Protein AF-A0A8S2XPX9-F1 (afdb_monomer_lite)

Sequence (130 aa):
RENIFAKNWMYIGRLDRLKKLGDYLSITLAGYPIFIYRSPLTNELVAFHNVCSHRAGPIVPINSNNYGTALYGNQSLLKCQYHAWLFDSRDGALKATPNFSYKFKSDEKKCLSLKKINIEIMLNNLFLLI

Foldseek 3Di:
DCVPQLADKDWQWFLVQAQDAQKKKWAQDPNFTKMWGQHPVPSDIWMFGQAQLPHGAGQDDYDPPDHSDIDIDGDNFRFRPPQRFGAHRPFQFGDDRPPDPDDDDRVRSVVRGTGTWDWDADPRTIITND

Structure (mmCIF, N/CA/C/O backbone):
data_AF-A0A8S2XPX9-F1
#
_entry.id   AF-A0A8S2XPX9-F1
#
loop_
_atom_site.group_PDB
_atom_site.id
_atom_site.type_symbol
_atom_site.label_atom_id
_atom_site.label_alt_id
_atom_site.label_comp_id
_atom_site.label_asym_id
_atom_site.label_entity_id
_atom_site.label_seq_id
_atom_site.pdbx_PDB_ins_code
_atom_site.Cartn_x
_atom_site.Cartn_y
_atom_site.Cartn_z
_atom_site.occupancy
_atom_site.B_iso_or_equiv
_atom_site.auth_seq_id
_atom_site.auth_comp_id
_atom_site.auth_asym_id
_atom_site.auth_atom_id
_atom_site.pdbx_PDB_model_num
ATOM 1 N N . ARG A 1 1 ? -17.452 -14.259 -3.051 1.00 79.38 1 ARG A N 1
ATOM 2 C CA . ARG A 1 1 ? -16.438 -13.188 -2.866 1.00 79.38 1 ARG A CA 1
ATOM 3 C C . ARG A 1 1 ? -16.980 -11.851 -3.358 1.00 79.38 1 AR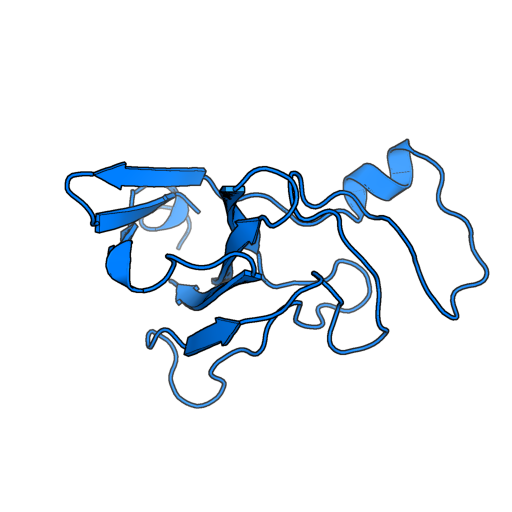G A C 1
ATOM 5 O O . ARG A 1 1 ? -17.091 -10.944 -2.548 1.00 79.38 1 ARG A O 1
ATOM 12 N N . GLU A 1 2 ? -17.447 -11.780 -4.602 1.00 84.94 2 GLU A N 1
ATOM 13 C CA . GLU A 1 2 ? -17.974 -10.553 -5.229 1.00 84.94 2 GLU A CA 1
ATOM 14 C C . GLU A 1 2 ? -19.261 -9.995 -4.596 1.00 84.94 2 GLU A C 1
ATOM 16 O O . GLU A 1 2 ? -19.418 -8.789 -4.472 1.00 84.94 2 GLU A O 1
ATOM 21 N N . ASN A 1 3 ? -20.184 -10.853 -4.152 1.00 89.38 3 ASN A N 1
ATOM 22 C CA . ASN A 1 3 ? -21.484 -10.383 -3.649 1.00 89.38 3 ASN A CA 1
ATOM 23 C C . ASN A 1 3 ? -21.497 -9.943 -2.181 1.00 89.38 3 ASN A C 1
ATOM 25 O O . ASN A 1 3 ? -22.458 -9.313 -1.759 1.00 89.38 3 ASN A O 1
ATOM 29 N N . ILE A 1 4 ? -20.458 -10.277 -1.413 1.00 87.75 4 ILE A N 1
ATOM 30 C CA . ILE A 1 4 ? -20.378 -9.965 0.021 1.00 87.75 4 ILE A CA 1
ATOM 31 C C . ILE A 1 4 ? -19.139 -9.105 0.259 1.00 87.75 4 ILE A C 1
ATOM 33 O O . ILE A 1 4 ? -19.253 -7.909 0.486 1.00 87.75 4 ILE A O 1
ATOM 37 N N . PHE A 1 5 ? -17.941 -9.672 0.134 1.00 87.44 5 PHE A N 1
ATOM 38 C CA . PHE A 1 5 ? -16.714 -8.976 0.530 1.00 87.44 5 PHE A CA 1
ATOM 39 C C . PHE A 1 5 ? -16.374 -7.765 -0.351 1.00 87.44 5 PHE A C 1
ATOM 41 O O . PHE A 1 5 ? -15.974 -6.743 0.184 1.00 87.44 5 PHE A O 1
ATOM 48 N N . ALA A 1 6 ? -16.605 -7.834 -1.666 1.00 86.00 6 ALA A N 1
ATOM 49 C CA . ALA A 1 6 ? -16.315 -6.718 -2.583 1.00 86.00 6 ALA A CA 1
ATOM 50 C C . ALA A 1 6 ? -17.339 -5.563 -2.539 1.00 86.00 6 ALA A C 1
ATOM 52 O O . ALA A 1 6 ? -17.279 -4.622 -3.323 1.00 86.00 6 ALA A O 1
ATOM 53 N N . LYS A 1 7 ? -18.345 -5.656 -1.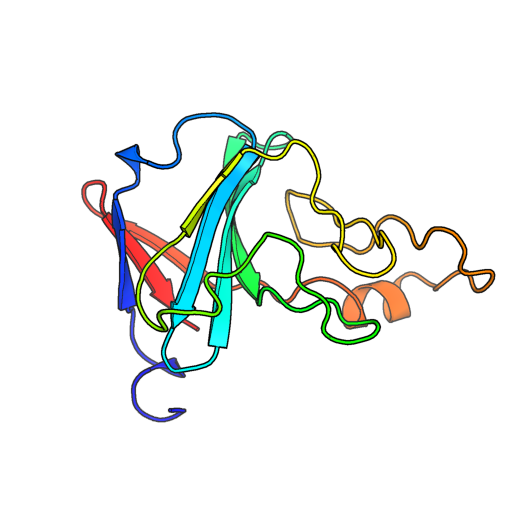661 1.00 88.81 7 LYS A N 1
ATOM 54 C CA . LYS A 1 7 ? -19.427 -4.664 -1.536 1.00 88.81 7 LYS A CA 1
ATOM 55 C C . LYS A 1 7 ? -19.598 -4.146 -0.111 1.00 88.81 7 LYS A C 1
ATOM 57 O O . LYS A 1 7 ? -20.506 -3.362 0.137 1.00 88.81 7 LYS A O 1
ATOM 62 N N . ASN A 1 8 ? -18.767 -4.598 0.826 1.00 93.44 8 ASN A N 1
ATOM 63 C CA . ASN A 1 8 ? -18.898 -4.267 2.238 1.00 93.44 8 ASN A CA 1
ATOM 64 C C . ASN A 1 8 ? -17.561 -3.809 2.813 1.00 93.44 8 ASN A C 1
ATOM 66 O O . ASN A 1 8 ? -16.507 -4.350 2.483 1.00 93.44 8 ASN A O 1
ATOM 70 N N . TRP A 1 9 ? -17.633 -2.846 3.728 1.00 95.38 9 TRP A N 1
ATOM 71 C CA . TRP A 1 9 ? -16.495 -2.442 4.538 1.00 95.38 9 TRP A CA 1
ATOM 72 C C . TRP A 1 9 ? -16.102 -3.566 5.491 1.00 95.38 9 TRP A C 1
ATOM 74 O O . TRP A 1 9 ? -16.910 -4.054 6.280 1.00 95.38 9 TRP A O 1
ATOM 84 N N . MET A 1 10 ? -14.841 -3.971 5.430 1.00 93.69 10 MET A N 1
ATOM 85 C CA . MET A 1 10 ? -14.283 -5.013 6.279 1.00 93.69 10 MET A CA 1
ATOM 86 C C . MET A 1 10 ? -13.306 -4.409 7.268 1.00 93.69 10 MET A C 1
A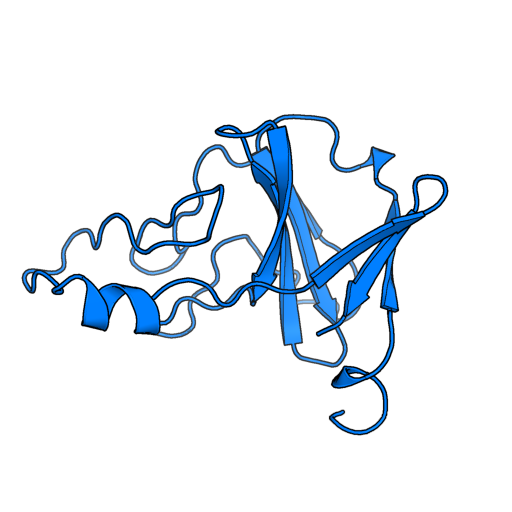TOM 88 O O . MET A 1 10 ? -12.382 -3.696 6.879 1.00 93.69 10 MET A O 1
ATOM 92 N N . TYR A 1 11 ? -13.487 -4.730 8.544 1.00 93.38 11 TYR A N 1
ATOM 93 C CA . TYR A 1 11 ? -12.532 -4.380 9.584 1.00 93.38 11 TYR A CA 1
ATOM 94 C C . TYR A 1 11 ? -11.206 -5.112 9.366 1.00 93.38 11 TYR A C 1
ATOM 96 O O . TYR A 1 11 ? -11.198 -6.325 9.151 1.00 93.38 11 TYR A O 1
ATOM 104 N N . ILE A 1 12 ? -10.088 -4.388 9.456 1.00 92.69 12 ILE A N 1
ATOM 105 C CA . ILE A 1 12 ? -8.752 -4.970 9.241 1.00 92.69 12 ILE A CA 1
ATOM 106 C C . ILE A 1 12 ? -7.795 -4.791 10.417 1.00 92.69 12 ILE A C 1
ATOM 108 O O . ILE A 1 12 ? -6.744 -5.430 10.450 1.00 92.69 12 ILE A O 1
ATOM 112 N N . GLY A 1 13 ? -8.113 -3.916 11.373 1.00 91.56 13 GLY A N 1
ATOM 113 C CA . GLY A 1 13 ? -7.238 -3.651 12.510 1.00 91.56 13 GLY A CA 1
ATOM 114 C C . GLY A 1 13 ? -7.309 -2.221 13.030 1.00 91.56 13 GLY A C 1
ATOM 115 O O . GLY A 1 13 ? -8.229 -1.459 12.736 1.00 91.56 13 GLY A O 1
ATOM 116 N N . ARG A 1 14 ? -6.310 -1.858 13.838 1.00 94.00 14 ARG A N 1
ATOM 117 C CA . ARG A 1 14 ? -6.238 -0.564 14.528 1.00 94.00 14 ARG A CA 1
ATOM 118 C C . ARG A 1 14 ? -5.206 0.356 13.895 1.00 94.00 14 ARG A C 1
ATOM 120 O O . ARG A 1 14 ? -4.074 -0.059 13.643 1.00 94.00 14 ARG A O 1
ATOM 127 N N . LEU A 1 15 ? -5.569 1.628 13.762 1.00 95.62 15 LEU A N 1
ATOM 128 C CA . LEU A 1 15 ? -4.689 2.690 13.271 1.00 95.62 15 LEU A CA 1
ATOM 129 C C . LEU A 1 15 ? -3.433 2.851 14.145 1.00 95.62 15 LEU A C 1
ATOM 131 O O . LEU A 1 15 ? -2.365 3.164 13.626 1.00 95.62 15 LEU A O 1
ATOM 135 N N . ASP A 1 16 ? -3.517 2.548 15.444 1.00 95.12 16 ASP A N 1
ATOM 136 C CA . ASP A 1 16 ? -2.388 2.645 16.379 1.00 95.12 16 ASP A CA 1
ATOM 137 C C . ASP A 1 16 ? -1.134 1.850 15.982 1.00 95.12 16 ASP A C 1
ATOM 139 O O . ASP A 1 16 ? -0.044 2.124 16.487 1.00 95.12 16 ASP A O 1
ATOM 143 N N . ARG A 1 17 ? -1.280 0.846 15.115 1.00 94.12 17 ARG A N 1
ATOM 144 C CA . ARG A 1 17 ? -0.172 0.017 14.632 1.00 94.12 17 ARG A CA 1
ATOM 145 C C . ARG A 1 17 ? 0.546 0.618 13.414 1.00 94.12 17 ARG A C 1
ATOM 147 O O . ARG A 1 17 ? 1.558 0.062 13.011 1.00 94.12 17 ARG A O 1
ATOM 154 N N . LEU A 1 18 ? 0.035 1.713 12.840 1.00 96.75 18 LEU A N 1
ATOM 155 C CA . LEU A 1 18 ? 0.532 2.361 11.617 1.00 96.75 18 LEU A CA 1
ATOM 156 C C . LEU A 1 18 ? 0.827 3.851 11.858 1.00 96.75 18 LEU A C 1
ATOM 158 O O . LEU A 1 18 ? 0.279 4.721 11.175 1.00 96.75 18 LEU A O 1
ATOM 162 N N . LYS A 1 19 ? 1.639 4.157 12.877 1.00 96.25 19 LYS A N 1
ATOM 163 C CA . LYS A 1 19 ? 1.904 5.541 13.321 1.00 96.25 19 LYS A CA 1
ATOM 164 C C . LYS A 1 19 ? 3.089 6.176 12.606 1.00 96.25 19 LYS A C 1
ATOM 166 O O . LYS A 1 19 ? 3.077 7.381 12.370 1.00 96.25 19 LYS A O 1
ATOM 171 N N . LYS A 1 20 ? 4.122 5.398 12.294 1.00 98.12 20 LYS A N 1
ATOM 172 C CA . LYS A 1 20 ? 5.369 5.907 11.723 1.00 98.12 20 LYS A CA 1
ATOM 173 C C . LYS A 1 20 ? 5.291 5.911 10.203 1.00 98.12 20 LYS A C 1
ATOM 175 O O . LYS A 1 20 ? 4.589 5.106 9.591 1.00 98.12 20 LYS A O 1
ATOM 180 N N . LEU A 1 21 ? 6.043 6.819 9.587 1.00 98.38 21 LEU A N 1
ATOM 181 C CA . LEU A 1 21 ? 6.233 6.811 8.141 1.00 98.38 21 LEU A CA 1
ATOM 182 C C . LEU A 1 21 ? 6.837 5.47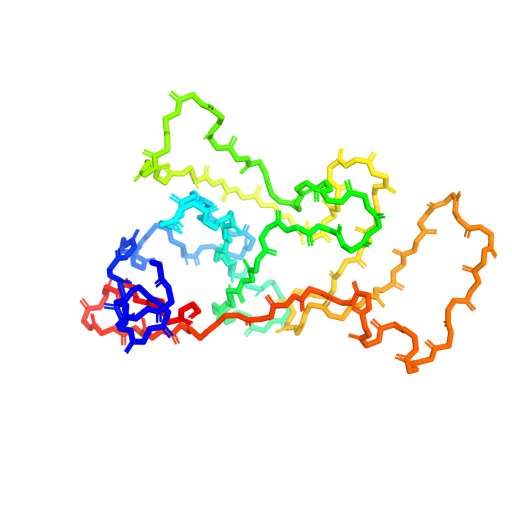1 7.716 1.00 98.38 21 LEU A C 1
ATOM 184 O O . LEU A 1 21 ? 7.777 4.975 8.340 1.00 98.38 21 LEU A O 1
ATOM 188 N N . GLY A 1 22 ? 6.275 4.885 6.667 1.00 98.12 22 GLY A N 1
ATOM 189 C CA . GLY A 1 22 ? 6.689 3.586 6.161 1.00 98.12 22 GLY A CA 1
ATOM 190 C C . GLY A 1 22 ? 6.079 2.384 6.877 1.00 98.12 22 GLY A C 1
ATOM 191 O O . GLY A 1 22 ? 6.293 1.262 6.413 1.00 98.12 22 GLY A O 1
ATOM 192 N N . ASP A 1 23 ? 5.322 2.579 7.965 1.00 98.38 23 ASP A N 1
ATOM 193 C CA . ASP A 1 23 ? 4.609 1.473 8.603 1.00 98.38 23 ASP A CA 1
ATOM 194 C C . ASP A 1 23 ? 3.612 0.869 7.613 1.00 98.38 23 ASP A C 1
ATOM 196 O O . ASP A 1 23 ? 2.909 1.585 6.889 1.00 98.38 23 ASP A O 1
ATOM 200 N N . TYR A 1 24 ? 3.539 -0.458 7.605 1.00 98.00 24 TYR A N 1
ATOM 201 C CA . TYR A 1 24 ? 2.582 -1.193 6.800 1.00 98.00 24 TYR A CA 1
ATOM 202 C C . TYR A 1 24 ? 1.913 -2.321 7.572 1.00 98.00 24 TYR A C 1
ATOM 204 O O . TYR A 1 24 ? 2.482 -2.913 8.490 1.00 98.00 24 TYR A O 1
ATOM 212 N N . LEU A 1 25 ? 0.698 -2.630 7.131 1.00 96.31 25 LEU A N 1
ATOM 213 C CA . LEU A 1 25 ? -0.048 -3.831 7.474 1.00 96.31 25 LEU A CA 1
ATOM 214 C C . LEU A 1 25 ? -0.298 -4.585 6.175 1.00 96.31 25 LEU A C 1
ATOM 216 O O . LEU A 1 25 ? -0.845 -4.001 5.244 1.00 96.31 25 LEU A O 1
ATOM 220 N N . SER A 1 26 ? 0.064 -5.861 6.100 1.00 96.00 26 SER A N 1
ATOM 221 C CA . SER A 1 26 ? -0.288 -6.741 4.986 1.00 96.00 26 SER A CA 1
ATOM 222 C C . SER A 1 26 ? -1.184 -7.881 5.454 1.00 96.00 26 SER A C 1
ATOM 224 O O . SER A 1 26 ? -1.012 -8.439 6.537 1.00 96.00 26 SER A O 1
ATOM 226 N N . ILE A 1 27 ? -2.186 -8.216 4.649 1.00 94.50 27 ILE A N 1
ATOM 227 C CA . ILE A 1 27 ? -3.159 -9.257 4.972 1.00 94.50 27 ILE A CA 1
ATOM 228 C C . ILE A 1 27 ? -3.711 -9.863 3.686 1.00 94.50 27 ILE A C 1
ATOM 230 O O . ILE A 1 27 ? -3.841 -9.192 2.665 1.00 94.50 27 ILE A O 1
ATOM 234 N N . THR A 1 28 ? -4.056 -11.146 3.737 1.00 92.94 28 THR A N 1
ATOM 235 C CA . THR A 1 28 ? -4.905 -11.752 2.711 1.00 92.94 28 THR A CA 1
ATOM 236 C C . THR A 1 28 ? -6.341 -11.737 3.208 1.00 92.94 28 THR A C 1
ATOM 238 O O . THR A 1 28 ? -6.688 -12.495 4.113 1.00 92.94 28 THR A O 1
ATOM 241 N N . LEU A 1 29 ? -7.166 -10.868 2.630 1.00 90.06 29 LEU A N 1
ATOM 242 C CA . LEU A 1 29 ? -8.548 -10.641 3.042 1.00 90.06 29 LEU A CA 1
ATOM 243 C C . LEU A 1 29 ? -9.494 -11.182 1.979 1.00 90.06 29 LEU A C 1
ATOM 245 O O . LEU A 1 29 ? -9.396 -10.801 0.815 1.00 90.06 29 LEU A O 1
ATOM 249 N N . ALA A 1 30 ? -10.371 -12.115 2.361 1.00 89.44 30 ALA A N 1
ATOM 250 C CA . ALA A 1 30 ? -11.231 -12.834 1.421 1.00 89.44 30 ALA A CA 1
ATOM 251 C C . ALA A 1 30 ? -10.443 -13.334 0.191 1.00 89.44 30 ALA A C 1
ATOM 253 O O . ALA A 1 30 ? -10.907 -13.198 -0.938 1.00 89.44 30 ALA A O 1
ATOM 254 N N . GLY A 1 31 ? -9.220 -13.838 0.417 1.00 89.62 31 GLY A N 1
ATOM 255 C CA . GLY A 1 31 ? -8.264 -14.330 -0.582 1.00 89.62 31 GLY A CA 1
ATOM 256 C C . GLY A 1 31 ? -7.625 -13.274 -1.505 1.00 89.62 31 GLY A C 1
ATOM 257 O O . GLY A 1 31 ? -6.998 -13.658 -2.491 1.00 89.62 31 GLY A O 1
ATOM 258 N N . TYR A 1 32 ? -7.819 -11.977 -1.257 1.00 91.69 32 TYR A N 1
ATOM 259 C CA . TYR A 1 32 ? -7.108 -10.900 -1.948 1.00 91.69 32 TYR A CA 1
ATOM 260 C C . TYR A 1 32 ? -5.912 -10.465 -1.094 1.00 91.69 32 TYR A C 1
ATOM 262 O O . TYR A 1 32 ? -6.113 -10.079 0.060 1.00 91.69 32 TYR A O 1
ATOM 270 N N . PRO A 1 33 ? -4.672 -10.522 -1.609 1.00 94.62 33 PRO A N 1
ATOM 271 C CA . PRO A 1 33 ? -3.517 -9.998 -0.897 1.00 94.62 33 PRO A CA 1
ATOM 272 C C . PRO A 1 33 ? -3.540 -8.469 -0.970 1.00 94.62 33 PRO A C 1
ATOM 274 O O . PRO A 1 33 ? -3.599 -7.882 -2.052 1.00 94.62 33 PRO A O 1
ATOM 277 N N . ILE A 1 34 ? -3.520 -7.823 0.188 1.00 95.75 34 ILE A N 1
ATOM 278 C CA . ILE A 1 34 ? -3.694 -6.379 0.351 1.00 95.75 34 ILE A CA 1
ATOM 279 C C . ILE A 1 34 ? -2.640 -5.867 1.320 1.00 95.75 34 ILE A C 1
ATOM 281 O O . ILE A 1 34 ? -2.202 -6.588 2.221 1.00 95.75 34 ILE A O 1
ATOM 285 N N . PHE A 1 35 ? -2.240 -4.612 1.150 1.00 97.44 35 PHE A N 1
ATOM 286 C CA . PHE A 1 35 ? -1.523 -3.899 2.189 1.00 97.44 35 PHE A CA 1
ATOM 287 C C . PHE A 1 35 ? -2.028 -2.473 2.367 1.00 97.44 35 PHE A C 1
ATOM 289 O O . PHE A 1 35 ? -2.519 -1.848 1.429 1.00 97.44 35 PHE A O 1
ATOM 296 N N . ILE A 1 36 ? -1.868 -1.975 3.587 1.00 97.88 36 ILE A N 1
ATOM 297 C CA . ILE A 1 36 ? -2.037 -0.579 3.971 1.00 97.88 36 ILE A CA 1
ATOM 298 C C . ILE A 1 36 ? -0.659 -0.036 4.308 1.00 97.88 36 ILE A C 1
ATOM 300 O O . ILE A 1 36 ? 0.143 -0.739 4.920 1.00 97.88 36 ILE A O 1
ATOM 304 N N . TYR A 1 37 ? -0.387 1.201 3.921 1.00 98.44 37 TYR A N 1
ATOM 305 C CA . TYR A 1 37 ? 0.912 1.839 4.057 1.00 98.44 37 TYR A CA 1
ATOM 306 C C . TYR A 1 37 ? 0.762 3.287 4.510 1.00 98.44 37 TYR A C 1
ATOM 308 O O . TYR A 1 37 ? -0.059 4.020 3.957 1.00 98.44 37 TYR A O 1
ATOM 316 N N . ARG A 1 38 ? 1.568 3.719 5.486 1.00 98.25 38 ARG A N 1
ATOM 317 C CA . ARG A 1 38 ? 1.691 5.134 5.857 1.00 98.25 38 ARG A CA 1
ATOM 318 C C . ARG A 1 38 ? 2.747 5.797 4.984 1.00 98.25 38 ARG A C 1
ATOM 320 O O . ARG A 1 38 ? 3.944 5.651 5.225 1.00 98.25 38 ARG A O 1
ATOM 327 N N . SER A 1 39 ? 2.291 6.517 3.967 1.00 98.00 39 SER A N 1
ATOM 328 C CA . SER A 1 39 ? 3.142 7.138 2.954 1.00 98.00 39 SER A CA 1
ATOM 329 C C . SER A 1 39 ? 4.147 8.118 3.570 1.00 98.00 39 SER A C 1
ATOM 331 O O . SER A 1 39 ? 3.727 9.100 4.178 1.00 98.00 39 SER A O 1
ATOM 333 N N . PRO A 1 40 ? 5.466 7.942 3.361 1.00 97.50 40 PRO A N 1
ATOM 334 C CA . PRO A 1 40 ? 6.454 8.956 3.719 1.00 97.50 40 PRO A CA 1
ATOM 335 C C . PRO A 1 40 ? 6.318 10.261 2.925 1.00 97.50 40 PRO A C 1
ATOM 337 O O . PRO A 1 40 ? 6.801 11.288 3.384 1.00 97.50 40 PRO A O 1
ATOM 340 N N . LEU A 1 41 ? 5.680 10.233 1.746 1.00 97.12 41 LEU A N 1
ATOM 341 C CA . LEU A 1 41 ? 5.540 11.411 0.882 1.00 97.12 41 LEU A CA 1
ATOM 342 C C . LEU A 1 41 ? 4.389 12.327 1.303 1.00 97.12 41 LEU A C 1
ATOM 344 O O . LEU A 1 41 ? 4.465 13.530 1.077 1.00 97.12 41 LEU A O 1
ATOM 348 N N . THR A 1 42 ? 3.322 11.768 1.879 1.00 97.12 42 THR A N 1
ATOM 349 C CA . THR A 1 42 ? 2.118 12.537 2.248 1.00 97.12 42 THR A CA 1
ATOM 350 C C . THR A 1 42 ? 1.726 12.415 3.714 1.00 97.12 42 THR A C 1
ATOM 352 O O . THR A 1 42 ? 0.874 13.164 4.175 1.00 97.12 42 THR A O 1
ATOM 355 N N . ASN A 1 43 ? 2.330 11.490 4.465 1.00 96.81 43 ASN A N 1
ATOM 356 C CA . ASN A 1 43 ? 1.889 11.095 5.804 1.00 96.81 43 ASN A CA 1
ATOM 357 C C . ASN A 1 43 ? 0.410 10.645 5.847 1.00 96.81 43 ASN A C 1
ATOM 359 O O . ASN A 1 43 ? -0.262 10.743 6.874 1.00 96.81 43 ASN A O 1
ATOM 363 N N . GLU A 1 44 ? -0.111 10.126 4.737 1.00 96.56 44 GLU A N 1
ATOM 364 C CA . GLU A 1 44 ? -1.460 9.563 4.647 1.00 96.56 44 GLU A CA 1
ATOM 365 C C . GLU A 1 44 ? -1.413 8.034 4.649 1.00 96.56 44 GLU A C 1
ATOM 367 O O . GLU A 1 44 ? -0.405 7.429 4.266 1.00 96.56 44 GLU A O 1
ATOM 372 N N . LEU A 1 45 ? -2.513 7.399 5.065 1.00 97.62 45 LEU A N 1
ATOM 373 C CA . LEU A 1 45 ? -2.697 5.968 4.846 1.00 97.62 45 LEU A CA 1
ATOM 374 C C . LEU A 1 45 ? -3.259 5.720 3.454 1.00 97.62 45 LEU A C 1
ATOM 376 O O . LEU A 1 45 ? -4.257 6.311 3.051 1.00 97.62 45 LEU A O 1
ATOM 380 N N . VAL A 1 46 ? -2.634 4.788 2.752 1.00 97.94 46 VAL A N 1
ATOM 381 C CA . VAL A 1 46 ? -3.067 4.309 1.442 1.00 97.94 46 VAL A CA 1
ATOM 382 C C . VAL A 1 46 ? -3.164 2.793 1.474 1.00 97.94 46 VAL A C 1
ATOM 384 O O . VAL A 1 46 ? -2.393 2.140 2.175 1.00 97.94 46 VAL A O 1
ATOM 387 N N . ALA A 1 47 ? -4.108 2.230 0.727 1.00 98.06 47 ALA A N 1
ATOM 388 C CA . ALA A 1 47 ? -4.287 0.791 0.616 1.00 98.06 47 ALA A CA 1
ATOM 389 C C . ALA A 1 47 ? -4.190 0.353 -0.847 1.00 98.06 47 ALA A C 1
ATOM 391 O O . ALA A 1 47 ? -4.696 1.038 -1.738 1.00 98.06 47 ALA A O 1
ATOM 392 N N . PHE A 1 48 ? -3.556 -0.791 -1.093 1.00 98.31 48 PHE A N 1
ATOM 393 C CA . PHE A 1 48 ? -3.401 -1.359 -2.430 1.00 98.31 48 PHE A CA 1
ATOM 394 C C . PHE A 1 48 ? -3.502 -2.881 -2.406 1.00 98.31 48 PHE A C 1
ATOM 396 O O . PHE A 1 48 ? -3.162 -3.527 -1.411 1.00 98.31 48 PHE A O 1
ATOM 403 N N . HIS A 1 49 ? -3.858 -3.471 -3.546 1.00 97.31 49 HIS A N 1
ATOM 404 C CA . HIS A 1 49 ? -3.559 -4.880 -3.778 1.00 97.31 49 HIS A CA 1
ATOM 405 C C . HIS A 1 49 ? -2.043 -5.104 -3.709 1.00 97.31 49 HIS A C 1
ATOM 407 O O . HIS A 1 49 ? -1.261 -4.401 -4.355 1.00 97.31 49 HIS A O 1
ATOM 413 N N . ASN A 1 50 ? -1.615 -6.108 -2.947 1.00 97.44 50 ASN A N 1
ATOM 414 C CA . ASN A 1 50 ? -0.209 -6.456 -2.763 1.00 97.44 50 ASN A CA 1
ATOM 415 C C . ASN A 1 50 ? 0.306 -7.336 -3.915 1.00 97.44 50 ASN A C 1
ATOM 417 O O . ASN A 1 50 ? 0.808 -8.438 -3.700 1.00 97.44 50 ASN A O 1
ATOM 421 N N . VAL A 1 51 ? 0.108 -6.866 -5.148 1.00 97.56 51 VAL A N 1
ATOM 422 C CA . VAL A 1 51 ? 0.383 -7.608 -6.383 1.00 97.56 51 VAL A CA 1
ATOM 423 C C . VAL A 1 51 ? 1.051 -6.672 -7.381 1.00 97.56 51 VAL A C 1
ATOM 425 O O . VAL A 1 51 ? 0.444 -5.724 -7.872 1.00 97.56 51 VAL A O 1
ATOM 428 N N . CYS A 1 52 ? 2.311 -6.944 -7.702 1.00 97.75 52 CYS A N 1
ATOM 429 C CA . CYS A 1 52 ? 3.009 -6.247 -8.773 1.00 97.75 52 CYS A CA 1
ATOM 430 C C . CYS A 1 52 ? 2.479 -6.697 -10.140 1.00 97.75 52 CYS A C 1
ATOM 432 O O . CYS A 1 52 ? 2.514 -7.887 -10.456 1.00 97.75 52 CYS A O 1
ATOM 434 N N . SER A 1 53 ? 2.093 -5.744 -10.989 1.00 95.31 53 SER A N 1
ATOM 435 C CA . SER A 1 53 ? 1.581 -6.009 -12.343 1.00 95.31 53 SER A CA 1
ATOM 436 C C . SER A 1 53 ? 2.585 -6.695 -13.280 1.00 95.31 53 SER A C 1
ATOM 438 O O . SER A 1 53 ? 2.192 -7.166 -14.339 1.00 95.31 53 SER A O 1
ATOM 440 N N . HIS A 1 54 ? 3.872 -6.768 -12.917 1.00 94.69 54 HIS A N 1
ATOM 441 C CA . HIS A 1 54 ? 4.877 -7.472 -13.715 1.00 94.69 54 HIS A CA 1
ATOM 442 C C . HIS A 1 54 ? 4.666 -8.995 -13.694 1.00 94.69 54 HIS A C 1
ATOM 444 O O . HIS A 1 54 ? 4.444 -9.602 -14.735 1.00 94.69 54 HIS A O 1
ATOM 450 N N . ARG A 1 55 ? 4.775 -9.624 -12.516 1.00 95.62 55 ARG A N 1
ATOM 451 C CA . ARG A 1 55 ? 4.670 -11.090 -12.337 1.00 95.62 55 ARG A CA 1
ATOM 452 C C . ARG A 1 55 ? 4.075 -11.464 -10.980 1.00 95.62 55 ARG A C 1
ATOM 454 O O . ARG A 1 55 ? 4.566 -12.365 -10.311 1.00 95.62 55 ARG A O 1
ATOM 461 N N . ALA A 1 56 ? 3.086 -10.694 -10.534 1.00 96.12 56 ALA A N 1
ATOM 462 C CA . ALA A 1 56 ? 2.352 -10.895 -9.284 1.00 96.12 56 ALA A CA 1
ATOM 463 C C . ALA A 1 56 ? 3.208 -10.970 -8.001 1.00 96.12 56 ALA A C 1
ATOM 465 O O . ALA A 1 56 ? 2.739 -11.433 -6.966 1.00 96.12 56 ALA A O 1
ATOM 466 N N . GLY A 1 57 ? 4.454 -10.486 -8.042 1.00 96.44 57 GLY A N 1
ATOM 467 C CA . GLY A 1 57 ? 5.319 -10.444 -6.866 1.00 96.44 57 GLY A CA 1
ATOM 468 C C . GLY A 1 57 ? 4.789 -9.464 -5.809 1.00 96.44 57 GLY A C 1
ATOM 469 O O . GLY A 1 57 ? 4.270 -8.406 -6.181 1.00 96.44 57 GLY A O 1
ATOM 470 N N . PRO A 1 58 ? 4.945 -9.760 -4.510 1.00 97.31 58 PRO A N 1
ATOM 471 C CA . PRO A 1 58 ? 4.477 -8.874 -3.452 1.00 97.31 58 PRO A CA 1
ATOM 472 C C . PRO A 1 58 ? 5.303 -7.581 -3.390 1.00 97.31 58 PRO A C 1
ATOM 474 O O . PRO A 1 58 ? 6.477 -7.554 -3.762 1.00 97.31 58 PRO A O 1
ATOM 477 N N . ILE A 1 59 ? 4.686 -6.499 -2.922 1.00 98.38 59 ILE A N 1
ATOM 478 C CA . ILE A 1 59 ? 5.321 -5.199 -2.656 1.00 98.38 59 ILE A CA 1
ATOM 479 C C . ILE A 1 59 ? 5.821 -5.140 -1.211 1.00 98.38 59 ILE A C 1
ATOM 481 O O . ILE A 1 59 ? 6.955 -4.741 -0.958 1.00 98.38 59 ILE A O 1
ATOM 485 N N . VAL A 1 60 ? 4.996 -5.593 -0.269 1.00 97.75 60 VAL A N 1
ATOM 486 C CA . VAL A 1 60 ? 5.382 -5.852 1.127 1.00 97.75 60 VAL A CA 1
ATOM 487 C C . VAL A 1 60 ? 5.329 -7.355 1.411 1.00 97.75 60 VAL A C 1
ATOM 489 O O . VAL A 1 60 ? 4.502 -8.039 0.803 1.00 97.75 60 VAL A O 1
ATOM 492 N N . PRO A 1 61 ? 6.143 -7.888 2.338 1.00 95.38 61 PRO A N 1
ATOM 493 C CA . PRO A 1 61 ? 6.016 -9.263 2.821 1.00 95.38 61 PRO A CA 1
ATOM 494 C C . PRO A 1 61 ? 4.569 -9.651 3.160 1.00 95.38 61 PRO A C 1
ATOM 496 O O . PRO A 1 61 ? 3.816 -8.850 3.714 1.00 95.38 61 PRO A O 1
ATOM 499 N N . ILE A 1 62 ? 4.180 -10.883 2.825 1.00 88.81 62 ILE A N 1
ATOM 500 C CA . ILE A 1 62 ? 2.862 -11.466 3.125 1.00 88.81 62 ILE A CA 1
ATOM 501 C C . ILE A 1 62 ? 3.061 -12.584 4.146 1.00 88.81 62 ILE A C 1
ATOM 503 O O . ILE A 1 62 ? 4.040 -13.324 4.068 1.00 88.81 62 ILE A O 1
ATOM 507 N N . ASN A 1 63 ? 2.116 -12.745 5.073 1.00 85.38 63 ASN A N 1
ATOM 508 C CA . ASN A 1 63 ? 2.055 -13.942 5.904 1.00 85.38 63 ASN A CA 1
ATOM 509 C C . ASN A 1 63 ? 1.568 -15.140 5.069 1.00 85.38 63 ASN A C 1
ATOM 511 O O . ASN A 1 63 ? 0.367 -15.304 4.857 1.00 85.38 63 ASN A O 1
ATOM 515 N N . SER A 1 64 ? 2.497 -15.960 4.574 1.00 75.56 64 SER A N 1
ATOM 516 C CA . SER A 1 64 ? 2.188 -17.149 3.766 1.00 75.56 64 SER A CA 1
ATOM 517 C C . SER A 1 64 ? 1.627 -18.318 4.577 1.00 75.56 64 SER A C 1
ATOM 519 O O . SER A 1 64 ? 1.067 -19.240 3.995 1.00 75.56 64 SER A O 1
ATOM 521 N N . ASN A 1 65 ? 1.776 -18.293 5.904 1.00 76.94 65 ASN A N 1
ATOM 522 C CA . ASN A 1 65 ? 1.480 -19.438 6.768 1.00 76.94 65 ASN A CA 1
ATOM 523 C C . ASN A 1 65 ? 0.133 -19.309 7.493 1.00 76.94 65 ASN A C 1
ATOM 525 O O . ASN A 1 65 ? -0.309 -20.263 8.127 1.00 76.94 65 ASN A O 1
ATOM 529 N N . ASN A 1 66 ? -0.516 -18.141 7.439 1.00 75.56 66 ASN A N 1
ATOM 530 C CA . ASN A 1 66 ? -1.797 -17.914 8.104 1.00 75.56 66 ASN A CA 1
ATOM 531 C C . ASN A 1 66 ? -2.619 -16.827 7.390 1.00 75.56 66 ASN A C 1
ATOM 533 O O . ASN A 1 66 ? -2.478 -15.627 7.651 1.00 75.56 66 ASN A O 1
ATOM 537 N N . TYR A 1 67 ? -3.494 -17.262 6.481 1.00 72.50 67 TYR A N 1
ATOM 538 C CA . TYR A 1 67 ? -4.459 -16.386 5.823 1.00 72.50 67 TYR A CA 1
ATOM 539 C C . TYR A 1 67 ? -5.450 -15.813 6.849 1.00 72.50 67 TYR A C 1
ATOM 541 O O . TYR A 1 67 ? -6.048 -16.549 7.623 1.00 72.50 67 TYR A O 1
ATOM 549 N N . GLY A 1 68 ? -5.632 -14.489 6.842 1.00 74.31 68 GLY A N 1
ATOM 550 C CA . GLY A 1 68 ? -6.486 -13.770 7.798 1.00 74.31 68 GLY A CA 1
ATOM 551 C C . GLY A 1 68 ? -5.738 -13.138 8.977 1.00 74.31 68 GLY A C 1
ATOM 552 O O . GLY A 1 68 ? -6.305 -12.289 9.660 1.00 74.31 68 GLY A O 1
ATOM 553 N N . THR A 1 69 ? -4.455 -13.459 9.177 1.00 85.88 69 THR A N 1
ATOM 554 C CA . THR A 1 69 ? -3.618 -12.777 10.174 1.00 85.88 69 THR A CA 1
ATOM 555 C C . THR A 1 69 ? -2.806 -11.660 9.526 1.00 85.88 69 THR A C 1
ATOM 557 O O . THR A 1 69 ? -2.029 -11.895 8.598 1.00 85.88 69 THR A O 1
ATOM 560 N N . ALA A 1 70 ? -2.962 -10.441 10.039 1.00 91.31 70 ALA A N 1
ATOM 561 C CA . ALA A 1 70 ? -2.190 -9.286 9.603 1.00 91.31 70 ALA A CA 1
ATOM 562 C C . ALA A 1 70 ? -0.700 -9.421 9.973 1.00 91.31 70 ALA A C 1
ATOM 564 O O . ALA A 1 70 ? -0.361 -9.690 11.127 1.00 91.31 70 ALA A O 1
ATOM 565 N N . LEU A 1 71 ? 0.184 -9.182 9.005 1.00 94.19 71 LEU A N 1
ATOM 566 C CA . LEU A 1 71 ? 1.614 -8.974 9.219 1.00 94.19 71 LEU A CA 1
ATOM 567 C C . LEU A 1 71 ? 1.898 -7.475 9.244 1.00 94.19 71 LEU A C 1
ATOM 569 O O . LEU A 1 71 ? 1.385 -6.722 8.421 1.00 94.19 71 LEU A O 1
ATOM 573 N N . TYR A 1 72 ? 2.730 -7.051 10.188 1.00 95.25 72 TYR A N 1
ATOM 574 C CA . TYR A 1 72 ? 3.125 -5.658 10.351 1.00 95.25 72 TYR A CA 1
ATOM 575 C C . TYR A 1 72 ? 4.611 -5.508 10.071 1.00 95.25 72 TYR A C 1
ATOM 577 O O . TYR A 1 72 ? 5.407 -6.384 10.413 1.00 95.25 72 TYR A O 1
ATOM 585 N N . GLY A 1 73 ? 4.991 -4.377 9.501 1.00 96.25 73 GLY A N 1
ATOM 586 C CA . GLY A 1 73 ? 6.390 -4.033 9.319 1.00 96.25 73 GLY A CA 1
ATOM 587 C C . GLY A 1 73 ? 6.565 -2.562 8.993 1.00 96.25 73 GLY A C 1
ATOM 588 O O . GLY A 1 73 ? 5.616 -1.782 9.032 1.00 96.25 73 GLY A O 1
ATOM 589 N N . ASN A 1 74 ? 7.796 -2.191 8.661 1.00 97.69 74 ASN A N 1
ATOM 590 C CA . ASN A 1 74 ? 8.138 -0.848 8.224 1.00 97.69 74 ASN A CA 1
ATOM 591 C C . ASN A 1 74 ? 9.067 -0.940 7.009 1.00 97.69 74 ASN A C 1
ATOM 593 O O . ASN A 1 74 ? 10.001 -1.743 7.004 1.00 97.69 74 ASN A O 1
ATOM 597 N N . GLN A 1 75 ? 8.794 -0.152 5.970 1.00 96.75 75 GLN A N 1
ATOM 598 C CA . GLN A 1 75 ? 9.691 0.000 4.828 1.00 96.75 75 GLN A CA 1
ATOM 599 C C . GLN A 1 75 ? 9.632 1.418 4.261 1.00 96.75 75 GLN A C 1
ATOM 601 O O . GLN A 1 75 ? 8.567 2.029 4.174 1.00 96.75 75 GLN A O 1
ATOM 606 N N . SER A 1 76 ? 10.771 1.933 3.808 1.00 94.62 76 SER A N 1
ATOM 607 C CA . SER A 1 76 ? 10.876 3.293 3.266 1.00 94.62 76 SER A CA 1
ATOM 608 C C . SER A 1 76 ? 10.356 3.435 1.834 1.00 94.62 76 SER A C 1
ATOM 610 O O . SER A 1 76 ? 9.965 4.528 1.435 1.00 94.62 76 SER A O 1
ATOM 612 N N . LEU A 1 77 ? 10.351 2.349 1.053 1.00 97.00 77 LEU A N 1
ATOM 613 C CA . LEU A 1 77 ? 9.998 2.356 -0.366 1.00 97.00 77 LEU A CA 1
ATOM 614 C C . LEU A 1 77 ? 9.033 1.221 -0.702 1.00 97.00 77 LEU A C 1
ATOM 616 O O . LEU A 1 77 ? 9.192 0.100 -0.223 1.00 97.00 77 LEU A O 1
ATOM 620 N N . LEU A 1 78 ? 8.092 1.490 -1.608 1.00 98.25 78 LEU A N 1
ATOM 621 C CA . LEU A 1 78 ? 7.241 0.464 -2.208 1.00 98.25 78 LEU A CA 1
ATOM 622 C C . LEU A 1 78 ? 7.975 -0.192 -3.379 1.00 98.25 78 LEU A C 1
ATOM 624 O O . LEU A 1 78 ? 7.841 0.206 -4.537 1.00 98.25 78 LEU A O 1
ATOM 628 N N . LYS A 1 79 ? 8.789 -1.196 -3.052 1.00 97.75 79 LYS A N 1
ATOM 629 C CA . LYS A 1 79 ? 9.603 -1.954 -4.004 1.00 97.75 79 LYS A CA 1
ATOM 630 C C . LYS A 1 79 ? 9.096 -3.387 -4.093 1.00 97.75 79 LYS A C 1
ATOM 632 O O . LYS A 1 79 ? 9.048 -4.082 -3.086 1.00 97.75 79 LYS A O 1
ATOM 637 N N . CYS A 1 80 ? 8.769 -3.850 -5.298 1.00 97.94 80 CYS A N 1
ATOM 638 C CA . CYS A 1 80 ? 8.407 -5.249 -5.513 1.00 97.94 80 CYS A CA 1
ATOM 639 C C . CYS A 1 80 ? 9.545 -6.172 -5.054 1.00 97.94 80 CYS A C 1
ATOM 641 O O . CYS A 1 80 ? 10.679 -6.042 -5.517 1.00 97.94 80 CYS A O 1
ATOM 643 N N . GLN A 1 81 ? 9.221 -7.138 -4.197 1.00 96.56 81 GLN A N 1
ATOM 644 C CA . GLN A 1 81 ? 10.163 -8.091 -3.606 1.00 96.56 81 GLN A CA 1
ATOM 645 C C . GLN A 1 81 ? 10.718 -9.101 -4.621 1.00 96.56 81 GLN A C 1
ATOM 647 O O . GLN A 1 81 ? 11.608 -9.872 -4.287 1.00 96.56 81 GLN A O 1
ATOM 652 N N . TYR A 1 82 ? 10.203 -9.105 -5.857 1.00 95.69 82 TYR A N 1
ATOM 653 C CA . TYR A 1 82 ? 10.679 -9.997 -6.911 1.00 95.69 82 TYR A CA 1
ATOM 654 C C . TYR A 1 82 ? 11.738 -9.330 -7.803 1.00 95.69 82 TYR A C 1
ATOM 656 O O . TYR A 1 82 ? 12.903 -9.702 -7.772 1.00 95.69 82 TYR A O 1
ATOM 664 N N . HIS A 1 83 ? 11.349 -8.314 -8.580 1.00 96.62 83 HIS A N 1
ATOM 665 C CA . HIS A 1 83 ? 12.228 -7.666 -9.571 1.00 96.62 83 HIS A CA 1
ATOM 666 C C . HIS A 1 83 ? 12.471 -6.182 -9.283 1.00 96.62 83 HIS A C 1
ATOM 668 O O . HIS A 1 83 ? 12.812 -5.418 -10.181 1.00 96.62 83 HIS A O 1
ATOM 674 N N . ALA A 1 84 ? 12.235 -5.744 -8.046 1.00 97.19 84 ALA A N 1
ATOM 675 C CA . ALA A 1 84 ? 12.519 -4.385 -7.601 1.00 97.19 84 ALA A CA 1
ATOM 676 C C . ALA A 1 84 ? 11.795 -3.254 -8.361 1.00 97.19 84 ALA A C 1
ATOM 678 O O . ALA A 1 84 ? 12.231 -2.108 -8.294 1.00 97.19 84 ALA A O 1
ATOM 679 N N . TRP A 1 85 ? 10.677 -3.533 -9.044 1.00 97.75 85 TRP A N 1
ATOM 680 C CA . TRP A 1 85 ? 9.832 -2.473 -9.609 1.00 97.75 85 TRP A CA 1
ATOM 681 C C . TRP A 1 85 ? 9.375 -1.526 -8.495 1.00 97.75 85 TRP A C 1
ATOM 683 O O . TRP A 1 85 ? 8.923 -1.981 -7.441 1.00 97.75 85 TRP A O 1
ATOM 693 N N . LEU A 1 86 ? 9.542 -0.225 -8.725 1.00 97.88 86 LEU A N 1
ATOM 694 C CA . LEU A 1 86 ? 9.310 0.829 -7.742 1.00 97.88 86 LEU A CA 1
ATOM 695 C C . LEU A 1 86 ? 7.991 1.535 -8.016 1.00 97.88 86 LEU A C 1
ATOM 697 O O . LEU A 1 86 ? 7.717 1.933 -9.152 1.00 97.88 86 LEU A O 1
ATOM 701 N N . PHE A 1 87 ? 7.227 1.750 -6.953 1.00 98.50 87 PHE A N 1
ATOM 702 C CA . PHE A 1 87 ? 5.928 2.403 -6.992 1.00 98.50 87 PHE A CA 1
ATOM 703 C C . PHE A 1 87 ? 5.912 3.640 -6.097 1.00 98.50 87 PHE A C 1
ATOM 705 O O . PHE A 1 87 ? 6.616 3.712 -5.089 1.00 98.50 87 PHE A O 1
ATOM 712 N N . ASP A 1 88 ? 5.112 4.625 -6.485 1.00 98.19 88 ASP A N 1
ATOM 713 C CA . ASP A 1 88 ? 4.890 5.837 -5.710 1.00 98.19 88 ASP A CA 1
ATOM 714 C C . ASP A 1 88 ? 4.070 5.520 -4.457 1.00 98.19 88 ASP A C 1
ATOM 716 O O . ASP A 1 88 ? 3.052 4.829 -4.526 1.00 98.19 88 ASP A O 1
ATOM 720 N N . SER A 1 89 ? 4.499 6.021 -3.303 1.00 97.69 89 SER A N 1
ATOM 721 C CA . SER A 1 89 ? 3.829 5.753 -2.032 1.00 97.69 89 SER A CA 1
ATOM 722 C C . SER A 1 89 ? 2.547 6.551 -1.820 1.00 97.69 89 SER A C 1
ATOM 724 O O . SER A 1 89 ? 1.800 6.226 -0.901 1.00 97.69 89 SER A O 1
ATOM 726 N N . ARG A 1 90 ? 2.259 7.569 -2.639 1.00 97.12 90 ARG A N 1
ATOM 727 C CA . ARG A 1 90 ? 1.012 8.344 -2.556 1.00 97.12 90 ARG A CA 1
ATOM 728 C C . ARG A 1 90 ? -0.124 7.708 -3.354 1.00 97.12 90 ARG A C 1
ATOM 730 O O . ARG A 1 90 ? -1.258 7.644 -2.889 1.00 97.12 90 ARG A O 1
ATOM 737 N N . ASP A 1 91 ? 0.162 7.289 -4.580 1.00 96.88 91 ASP A N 1
ATOM 738 C CA . ASP A 1 91 ? -0.866 6.902 -5.554 1.00 96.88 91 ASP A CA 1
ATOM 739 C C . ASP A 1 91 ? -0.617 5.533 -6.206 1.00 96.88 91 ASP A C 1
ATOM 741 O O . ASP A 1 91 ? -1.471 5.048 -6.946 1.00 96.88 91 ASP A O 1
ATOM 745 N N . GLY A 1 92 ? 0.503 4.869 -5.901 1.00 98.00 92 GLY A N 1
ATOM 746 C CA . GLY A 1 92 ? 0.848 3.575 -6.484 1.00 98.00 92 GLY A CA 1
ATOM 747 C C . GLY A 1 92 ? 1.355 3.669 -7.925 1.00 98.00 92 GLY A C 1
ATOM 748 O O . GLY A 1 92 ? 1.480 2.633 -8.591 1.00 98.00 92 GLY A O 1
ATOM 749 N N . ALA A 1 93 ? 1.646 4.876 -8.434 1.00 98.06 93 ALA A N 1
ATOM 750 C CA . ALA A 1 93 ? 2.152 5.077 -9.788 1.00 98.06 93 ALA A CA 1
ATOM 751 C C . ALA A 1 93 ? 3.444 4.278 -10.029 1.00 98.06 93 ALA A C 1
ATOM 753 O O . ALA A 1 93 ? 4.315 4.233 -9.165 1.00 98.06 93 ALA A O 1
ATOM 754 N N . LEU A 1 94 ? 3.609 3.661 -11.207 1.00 98.06 94 LEU A N 1
ATOM 755 C CA . LEU A 1 94 ? 4.857 2.971 -11.544 1.00 98.06 94 LEU A CA 1
ATOM 756 C C . LEU A 1 94 ? 5.967 4.011 -11.767 1.00 98.06 94 LEU A C 1
ATOM 758 O O . LEU A 1 94 ? 5.894 4.818 -12.698 1.00 98.06 94 LEU A O 1
ATOM 762 N N . LYS A 1 95 ? 7.007 3.987 -10.929 1.00 96.69 95 LYS A N 1
ATOM 763 C CA . LYS A 1 95 ? 8.107 4.965 -10.960 1.00 96.69 95 LYS A CA 1
ATOM 764 C C . LYS A 1 95 ? 9.306 4.460 -11.736 1.00 96.69 95 LYS A C 1
ATOM 766 O O . LYS A 1 95 ? 9.816 5.184 -12.589 1.00 96.69 95 LYS A O 1
ATOM 771 N N . ALA A 1 96 ? 9.736 3.232 -11.468 1.00 96.12 96 ALA A N 1
ATOM 772 C CA . ALA A 1 96 ? 10.899 2.657 -12.127 1.00 96.12 96 ALA A CA 1
ATOM 773 C C . ALA A 1 96 ? 10.789 1.140 -12.260 1.00 96.12 96 ALA A C 1
ATOM 775 O O . ALA A 1 96 ? 10.179 0.460 -11.436 1.00 96.12 96 ALA A O 1
ATOM 776 N N . THR A 1 97 ? 11.452 0.624 -13.287 1.00 97.00 97 THR A N 1
ATOM 777 C CA . THR A 1 97 ? 11.536 -0.799 -13.617 1.00 97.00 97 THR A CA 1
ATOM 778 C C . THR A 1 97 ? 13.014 -1.179 -13.742 1.00 97.00 97 THR A C 1
ATOM 780 O O . THR A 1 97 ? 13.537 -1.238 -14.856 1.00 97.00 97 THR A O 1
ATOM 783 N N . PRO A 1 98 ? 13.738 -1.348 -12.618 1.00 94.81 98 PRO A N 1
ATOM 784 C CA . PRO A 1 98 ? 15.154 -1.704 -12.651 1.00 94.81 98 PRO A CA 1
ATOM 785 C C . PRO A 1 98 ? 15.389 -2.973 -13.472 1.00 94.81 98 PRO A C 1
ATOM 787 O O . PRO A 1 98 ? 14.567 -3.889 -13.445 1.00 94.81 98 PRO A O 1
ATOM 790 N N . ASN A 1 99 ? 16.509 -3.021 -14.195 1.00 88.75 99 ASN A N 1
ATOM 791 C CA . ASN A 1 99 ? 16.894 -4.153 -15.048 1.00 88.75 99 ASN A CA 1
ATOM 792 C C . ASN A 1 99 ? 15.847 -4.523 -16.118 1.00 88.75 99 ASN A C 1
ATOM 794 O O . ASN A 1 99 ? 15.825 -5.646 -16.613 1.00 88.75 99 ASN A O 1
ATOM 798 N N . PHE A 1 100 ? 14.987 -3.571 -16.486 1.00 89.88 100 PHE A N 1
ATOM 799 C CA . PHE A 1 100 ? 14.018 -3.702 -17.565 1.00 89.88 100 PHE A CA 1
ATOM 800 C C . PHE A 1 100 ? 14.316 -2.631 -18.617 1.00 89.88 100 PHE A C 1
ATOM 802 O O . PHE A 1 100 ? 14.263 -1.437 -18.327 1.00 89.88 100 PHE A O 1
ATOM 809 N N . SER A 1 101 ? 14.684 -3.051 -19.828 1.00 88.94 101 SER A N 1
ATOM 810 C CA . SER A 1 101 ? 15.142 -2.141 -20.889 1.00 88.94 101 SER A CA 1
ATOM 811 C C . SER A 1 101 ? 14.011 -1.311 -21.497 1.00 88.94 101 SER A C 1
ATOM 813 O O . SER A 1 101 ? 14.239 -0.190 -21.957 1.00 88.94 101 SER A O 1
ATOM 815 N N . TYR A 1 102 ? 12.789 -1.842 -21.488 1.00 91.75 102 TYR A N 1
ATOM 816 C CA . TYR A 1 102 ? 11.635 -1.160 -22.052 1.00 91.75 102 TYR A CA 1
ATOM 817 C C . TYR A 1 102 ? 11.181 0.000 -21.161 1.00 91.75 102 TYR A C 1
ATOM 819 O O . TYR A 1 102 ? 10.924 -0.165 -19.967 1.00 91.75 102 TYR A O 1
ATOM 827 N N . LYS A 1 103 ? 11.038 1.184 -21.762 1.00 90.94 103 LYS A N 1
ATOM 828 C CA . LYS A 1 103 ? 10.526 2.384 -21.095 1.00 90.94 103 LYS A CA 1
ATOM 829 C C . LYS A 1 103 ? 9.050 2.565 -21.428 1.00 90.94 103 LYS A C 1
ATOM 831 O O . LYS A 1 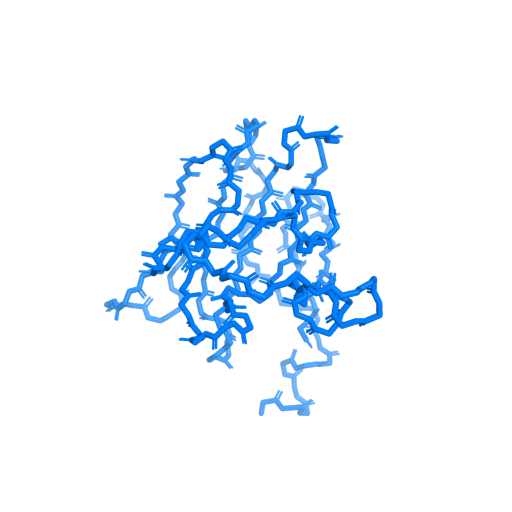103 ? 8.714 3.024 -22.514 1.00 90.94 103 LYS A O 1
ATOM 836 N N . PHE A 1 104 ? 8.192 2.254 -20.462 1.00 93.69 104 PHE A N 1
ATOM 837 C CA . PHE A 1 104 ? 6.749 2.444 -20.587 1.00 93.69 104 PHE A CA 1
ATOM 838 C C . PHE A 1 104 ? 6.371 3.918 -20.765 1.00 93.69 104 PHE A C 1
ATOM 840 O O . PHE A 1 104 ? 6.858 4.793 -20.034 1.00 93.69 104 PHE A O 1
ATOM 847 N N . LYS A 1 105 ? 5.449 4.173 -21.691 1.00 94.00 105 LYS A N 1
ATOM 848 C CA . LYS A 1 105 ? 4.744 5.449 -21.839 1.00 94.00 105 LYS A CA 1
ATOM 849 C C . LYS A 1 105 ? 3.794 5.668 -20.658 1.00 94.00 105 LYS A C 1
ATOM 851 O O . LYS A 1 105 ? 3.461 4.740 -19.921 1.00 94.00 105 LYS A O 1
ATOM 856 N N . SER A 1 106 ? 3.339 6.906 -20.473 1.00 90.44 106 SER A N 1
ATOM 857 C CA . SER A 1 106 ? 2.472 7.284 -19.346 1.00 90.44 106 SER A CA 1
ATOM 858 C C . SER A 1 106 ? 1.185 6.452 -19.264 1.00 90.44 106 SER A C 1
ATOM 860 O O . SER A 1 106 ? 0.831 5.992 -18.179 1.00 90.44 106 SER A O 1
ATOM 862 N N . ASP A 1 107 ? 0.534 6.189 -20.399 1.00 92.19 107 ASP A N 1
ATOM 863 C CA . ASP A 1 107 ? -0.712 5.411 -20.433 1.00 92.19 107 ASP A CA 1
ATOM 864 C C . ASP A 1 107 ? -0.492 3.939 -20.063 1.00 92.19 107 ASP A C 1
ATOM 866 O O . ASP A 1 107 ? -1.281 3.349 -19.327 1.00 92.19 107 ASP A O 1
ATOM 870 N N . GLU A 1 108 ? 0.633 3.356 -20.482 1.00 93.56 108 GLU A N 1
ATOM 871 C CA . GLU A 1 108 ? 1.006 1.985 -20.119 1.00 93.56 108 GLU A CA 1
ATOM 872 C C . GLU A 1 108 ? 1.307 1.879 -18.621 1.00 93.56 108 GLU A C 1
ATOM 874 O O . GLU A 1 108 ? 0.859 0.945 -17.948 1.00 93.56 108 GLU A O 1
ATOM 879 N N . LYS A 1 109 ? 2.009 2.878 -18.063 1.00 93.81 109 LYS A N 1
ATOM 880 C CA . LYS A 1 109 ? 2.305 2.939 -16.626 1.00 93.81 109 LYS A CA 1
ATOM 881 C C . LYS A 1 109 ? 1.033 2.923 -15.785 1.00 93.81 109 LYS A C 1
ATOM 883 O O . LYS A 1 109 ? 1.025 2.245 -14.764 1.00 93.81 109 LYS A O 1
ATOM 888 N N . LYS A 1 110 ? -0.047 3.582 -16.221 1.00 93.19 110 LYS A N 1
ATOM 889 C CA . LYS A 1 110 ? -1.340 3.589 -15.512 1.00 93.19 110 LYS A CA 1
ATOM 890 C C . LYS A 1 110 ? -1.917 2.180 -15.339 1.00 93.19 110 LYS A C 1
ATOM 892 O O . LYS A 1 110 ? -2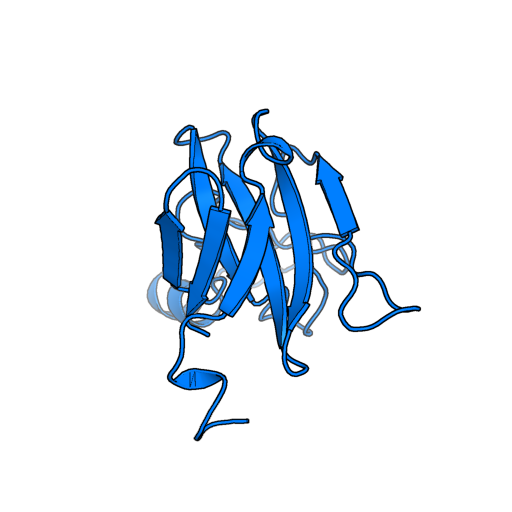.442 1.844 -14.276 1.00 93.19 110 LYS A O 1
ATOM 897 N N . CYS A 1 111 ? -1.798 1.333 -16.361 1.00 93.25 111 CYS A N 1
ATOM 898 C CA . CYS A 1 111 ? -2.239 -0.059 -16.284 1.00 93.25 111 CYS A CA 1
ATOM 899 C C . CYS A 1 111 ? -1.354 -0.894 -15.348 1.00 93.25 111 CYS A C 1
ATOM 901 O O . CYS A 1 111 ? -1.880 -1.759 -14.646 1.00 93.25 111 CYS A O 1
ATOM 903 N N . LEU A 1 112 ? -0.054 -0.587 -15.297 1.00 96.69 112 LEU A N 1
ATOM 904 C CA . LEU A 1 112 ? 0.960 -1.308 -14.520 1.00 96.69 112 LEU A CA 1
ATOM 905 C C . LEU A 1 112 ? 1.085 -0.853 -13.057 1.00 96.69 112 LEU A C 1
ATOM 907 O O . LEU A 1 112 ? 1.666 -1.575 -12.245 1.00 96.69 112 LEU A O 1
ATOM 911 N N . SER A 1 113 ? 0.544 0.312 -12.712 1.00 97.94 113 SER A N 1
ATOM 912 C CA . SER A 1 113 ? 0.470 0.841 -11.349 1.00 97.94 113 SER A CA 1
ATOM 913 C C . SER A 1 113 ? -0.308 -0.049 -10.387 1.00 97.94 113 SER A C 1
ATOM 915 O O . SER A 1 113 ? -1.179 -0.824 -10.794 1.00 97.94 113 SER A O 1
ATOM 917 N N . LEU A 1 114 ? -0.014 0.105 -9.092 1.00 98.31 114 LEU A N 1
ATOM 918 C CA . LEU A 1 114 ? -0.736 -0.601 -8.039 1.00 98.31 114 LEU A CA 1
ATOM 919 C C . LEU A 1 114 ? -2.217 -0.224 -8.066 1.00 98.31 114 LEU A C 1
ATOM 921 O O . LEU A 1 114 ? -2.587 0.932 -8.275 1.00 98.31 114 LEU A O 1
ATOM 925 N N . LYS A 1 115 ? -3.074 -1.218 -7.843 1.00 97.19 115 LYS A N 1
ATOM 926 C CA . LYS A 1 115 ? -4.521 -1.016 -7.777 1.00 97.19 115 LYS A CA 1
ATOM 927 C C . LYS A 1 115 ? -4.894 -0.586 -6.364 1.00 97.19 115 LYS A C 1
ATOM 929 O O . LYS A 1 115 ? -4.668 -1.338 -5.415 1.00 97.19 115 LYS A O 1
ATOM 934 N N . LYS A 1 116 ? -5.396 0.645 -6.242 1.00 96.94 116 LYS A N 1
ATOM 935 C CA . LYS A 1 116 ? -5.785 1.268 -4.974 1.00 96.94 116 LYS A CA 1
ATOM 936 C C . LYS A 1 116 ? -7.068 0.639 -4.438 1.00 96.94 116 LYS A C 1
ATOM 938 O O . LYS A 1 116 ? -7.955 0.294 -5.209 1.00 96.94 116 LYS A O 1
ATOM 943 N N . ILE A 1 117 ? -7.136 0.524 -3.120 1.00 96.88 117 ILE A N 1
ATOM 944 C CA . ILE A 1 117 ? -8.282 0.027 -2.360 1.00 96.88 117 ILE A CA 1
ATOM 945 C C . ILE A 1 117 ? -8.787 1.168 -1.482 1.00 96.88 117 ILE A C 1
ATOM 947 O O . ILE A 1 117 ? -7.996 1.983 -0.993 1.00 96.88 117 ILE A O 1
ATOM 951 N N . ASN A 1 118 ? -10.103 1.243 -1.299 1.00 96.38 118 ASN A N 1
ATOM 952 C CA . ASN A 1 118 ? -10.698 2.259 -0.444 1.00 96.38 118 ASN A CA 1
ATOM 953 C C . ASN A 1 118 ? -10.439 1.917 1.022 1.00 96.38 118 ASN A C 1
ATOM 955 O O . ASN A 1 118 ? -10.632 0.777 1.446 1.00 96.38 118 ASN A O 1
ATOM 959 N N . ILE A 1 119 ? -9.999 2.916 1.783 1.00 96.62 119 ILE A N 1
ATOM 960 C CA . ILE A 1 119 ? -9.727 2.815 3.213 1.00 96.62 119 ILE A CA 1
ATOM 961 C C . ILE A 1 119 ? -10.507 3.891 3.953 1.00 96.62 119 ILE A C 1
ATOM 963 O O . ILE A 1 119 ? -10.524 5.047 3.535 1.00 96.62 119 ILE A O 1
ATOM 967 N N . GLU A 1 120 ? -11.116 3.503 5.064 1.00 96.94 120 GLU A N 1
ATOM 968 C CA . GLU A 1 120 ? -11.817 4.406 5.965 1.00 96.94 120 GLU A CA 1
ATOM 969 C C . GLU A 1 120 ? -11.325 4.202 7.398 1.00 96.94 120 GLU A C 1
ATOM 971 O O . GLU A 1 120 ? -10.958 3.095 7.810 1.00 96.94 120 GLU A O 1
ATOM 976 N N . ILE A 1 121 ? -11.281 5.302 8.149 1.00 96.62 121 ILE A N 1
ATOM 977 C CA . ILE A 1 121 ? -10.850 5.327 9.542 1.00 96.62 121 ILE A CA 1
ATOM 978 C C . ILE A 1 121 ? -12.027 5.799 10.384 1.00 96.62 121 ILE A C 1
ATOM 980 O O . ILE A 1 121 ? -12.453 6.944 10.262 1.00 96.62 121 ILE A O 1
ATOM 984 N N . MET A 1 122 ? -12.501 4.949 11.291 1.00 95.94 122 MET A N 1
ATOM 985 C CA . MET A 1 122 ? -13.595 5.284 12.200 1.00 95.94 122 MET A CA 1
ATOM 986 C C . MET A 1 122 ? -13.199 4.940 13.632 1.00 95.94 122 MET A C 1
ATOM 988 O O . MET A 1 122 ? -12.906 3.787 13.941 1.00 95.94 122 MET A O 1
ATOM 992 N N . LEU A 1 123 ? -13.160 5.947 14.512 1.00 92.31 123 LEU A N 1
ATOM 993 C CA . LEU A 1 123 ? -12.798 5.788 15.929 1.00 92.31 123 LEU A CA 1
ATOM 994 C C . LEU A 1 123 ? -11.539 4.914 16.123 1.00 92.31 123 LEU A C 1
ATOM 996 O O . LEU A 1 123 ? -11.547 3.959 16.897 1.00 92.31 123 LEU A O 1
ATOM 1000 N N . ASN A 1 124 ? -10.463 5.228 15.385 1.00 94.12 124 ASN A N 1
ATOM 1001 C CA . ASN A 1 124 ? -9.159 4.541 15.427 1.00 94.12 124 ASN A CA 1
ATOM 1002 C C . ASN A 1 124 ? -9.144 3.090 14.878 1.00 94.12 124 ASN A C 1
ATOM 1004 O O . ASN A 1 124 ? -8.140 2.377 14.986 1.00 94.12 124 ASN A O 1
ATOM 1008 N N . ASN A 1 125 ? -10.230 2.661 14.237 1.00 95.75 125 ASN A N 1
ATOM 1009 C CA . ASN A 1 125 ? -10.338 1.394 13.520 1.00 95.75 125 ASN A CA 1
ATOM 1010 C C . ASN A 1 125 ? -10.197 1.616 12.016 1.00 95.75 125 ASN A C 1
ATOM 1012 O O . ASN A 1 125 ? -10.673 2.617 11.485 1.00 95.75 125 ASN A O 1
ATOM 1016 N N . LEU A 1 126 ? -9.536 0.676 11.350 1.00 96.19 126 LEU A N 1
ATOM 1017 C CA . LEU A 1 126 ? -9.314 0.688 9.913 1.00 96.19 126 LEU A CA 1
ATOM 1018 C C . LEU A 1 126 ? -10.307 -0.256 9.237 1.00 96.19 126 LEU A C 1
ATOM 1020 O O . LEU A 1 126 ? -10.460 -1.410 9.658 1.00 96.19 126 LEU A O 1
ATOM 1024 N N . PHE A 1 127 ? -10.925 0.226 8.165 1.00 96.62 127 PHE A N 1
ATOM 1025 C CA . PHE A 1 127 ? -11.838 -0.535 7.324 1.00 96.62 127 PHE A CA 1
ATOM 1026 C C . PHE A 1 127 ? -11.409 -0.447 5.863 1.00 96.62 127 PHE A C 1
ATOM 1028 O O . PHE A 1 127 ? -10.932 0.598 5.423 1.00 96.62 127 PHE A O 1
ATOM 1035 N N . LEU A 1 128 ? -11.585 -1.536 5.113 1.00 95.75 128 LEU A N 1
ATOM 1036 C CA . LEU A 1 128 ? -11.335 -1.583 3.672 1.00 95.75 128 LEU A CA 1
ATOM 1037 C C . LEU A 1 128 ? -12.588 -1.975 2.899 1.00 95.75 128 LEU A C 1
ATOM 1039 O O . LEU A 1 128 ? -13.313 -2.874 3.324 1.00 95.75 128 LEU A O 1
ATOM 1043 N N . LEU A 1 129 ? -12.777 -1.363 1.734 1.00 94.38 129 LEU A N 1
ATOM 1044 C CA . LEU A 1 129 ? -13.724 -1.801 0.711 1.00 94.38 129 LEU A CA 1
ATOM 1045 C C . LEU A 1 129 ? -12.915 -2.234 -0.518 1.00 94.38 129 LEU A C 1
ATOM 1047 O O . LEU A 1 129 ? -12.241 -1.401 -1.133 1.00 94.38 129 LEU A O 1
ATOM 1051 N N . ILE A 1 130 ? -12.938 -3.543 -0.796 1.00 87.25 130 ILE A N 1
ATOM 1052 C CA . ILE A 1 130 ? -12.092 -4.227 -1.793 1.00 87.25 130 ILE A CA 1
ATOM 1053 C C . ILE A 1 130 ? -12.766 -4.389 -3.148 1.00 87.25 130 ILE A C 1
ATOM 1055 O O . ILE A 1 130 ? -14.006 -4.522 -3.172 1.00 87.25 130 ILE A O 1
#

InterPro domains:
  IPR001663 Aromatic-ring-hydroxylating dioxygenase, alpha subunit [PTHR43756] (1-123)
  IPR017941 Rieske [2Fe-2S] iron-sulphur domain [PF00355] (8-100)
  IPR017941 Rieske [2Fe-2S] iron-sulphur domain [PS51296] (9-98)
  IPR036922 Rieske [2Fe-2S] iron-sulphur domain superfamily [G3DSA:2.102.10.10] (6-127)
  IPR036922 Rieske [2Fe-2S] iron-sulphur domain superfamily [SSF50022] (2-127)

Organism: NCBI:txid392030

Radius of gyration: 14.42 Å; chains: 1; bounding box: 38×32×38 Å

pLDDT: mean 94.12, std 5.21, range [72.5, 98.5]

Secondary structure (DSSP, 8-state):
-TTTGGGS-EEEEEGGG--STTEEEEEEETTEEEEEEE-TTTS-EEEEES--TTTS--SS---SS-TTPPEEEE-SSEE-TTT--EE-TTT--EEE-TT------HHHHHHHS--EEEEEEETTEEEEE-